Protein AF-A0A941GWK2-F1 (afdb_monomer_lite)

pLDDT: mean 83.43, std 11.38, range [41.0, 96.5]

Radius of gyration: 21.98 Å; chains: 1; bounding box: 44×28×57 Å

Structure (mmCIF, N/CA/C/O backbone):
data_AF-A0A941GWK2-F1
#
_entry.id   AF-A0A941GWK2-F1
#
loop_
_atom_site.group_PDB
_atom_site.id
_atom_site.type_symbol
_atom_site.label_atom_id
_atom_site.label_alt_id
_atom_site.label_comp_id
_atom_site.label_asym_id
_atom_site.label_entity_id
_atom_site.label_seq_id
_atom_site.pdbx_PDB_ins_code
_atom_site.Cartn_x
_atom_site.Cartn_y
_atom_site.Cartn_z
_atom_site.occupancy
_atom_site.B_iso_or_equiv
_atom_site.auth_seq_id
_atom_site.auth_comp_id
_atom_site.auth_asym_id
_atom_site.auth_atom_id
_atom_site.pdbx_PDB_model_num
ATOM 1 N N . MET A 1 1 ? -24.024 -21.552 17.563 1.00 53.22 1 MET A N 1
ATOM 2 C CA . MET A 1 1 ? -23.384 -20.245 17.822 1.00 53.22 1 MET A CA 1
ATOM 3 C C . MET A 1 1 ? -24.122 -19.228 16.971 1.00 53.22 1 MET A C 1
ATOM 5 O O . MET A 1 1 ? -24.091 -19.395 15.758 1.00 53.22 1 MET A O 1
ATOM 9 N N . PRO A 1 2 ? -24.876 -18.284 17.553 1.00 72.44 2 PRO A N 1
ATOM 10 C CA . PRO A 1 2 ? -25.559 -17.266 16.762 1.00 72.44 2 PRO A CA 1
ATOM 11 C C . PRO A 1 2 ? -24.524 -16.424 16.004 1.00 72.44 2 PRO A C 1
ATOM 13 O O . PRO A 1 2 ? -23.516 -16.010 16.575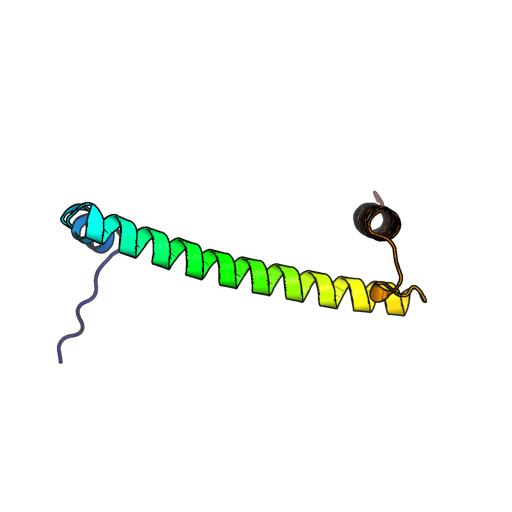 1.00 72.44 2 PRO A O 1
ATOM 16 N N . THR A 1 3 ? -24.749 -16.223 14.709 1.00 75.31 3 THR A N 1
ATOM 17 C CA . THR A 1 3 ? -23.887 -15.410 13.848 1.00 75.31 3 THR A CA 1
ATOM 18 C C . THR A 1 3 ? -24.314 -13.957 13.998 1.00 75.31 3 THR A C 1
ATOM 20 O O . THR A 1 3 ? -25.446 -13.601 13.672 1.00 75.31 3 THR A O 1
ATOM 23 N N . LEU A 1 4 ? -23.433 -13.117 14.538 1.00 82.50 4 LEU A N 1
ATOM 24 C CA . LEU A 1 4 ? -23.681 -11.683 14.606 1.00 82.50 4 LEU A CA 1
ATOM 25 C C . LEU A 1 4 ? -23.444 -11.093 13.214 1.00 82.50 4 LEU A C 1
ATOM 27 O O . LEU A 1 4 ? -22.323 -11.127 12.711 1.00 82.50 4 LEU A O 1
ATOM 31 N N . THR A 1 5 ? -24.501 -10.569 12.598 1.00 85.88 5 THR A N 1
ATOM 32 C CA . THR A 1 5 ? -24.411 -9.881 11.305 1.00 85.88 5 THR A CA 1
ATOM 33 C C . THR A 1 5 ? -24.465 -8.388 11.579 1.00 85.88 5 THR A C 1
ATOM 35 O O . THR A 1 5 ? -25.484 -7.897 12.059 1.00 85.88 5 THR A O 1
ATOM 38 N N . LEU A 1 6 ? -23.360 -7.689 11.331 1.00 90.12 6 LEU A N 1
ATOM 39 C CA . LEU A 1 6 ? -23.280 -6.236 11.461 1.00 90.12 6 LEU A CA 1
ATOM 40 C C . LEU A 1 6 ? -23.340 -5.609 10.073 1.00 90.12 6 LEU A C 1
ATOM 42 O O . LEU A 1 6 ? -22.690 -6.095 9.145 1.00 90.12 6 LEU A O 1
ATOM 46 N N . ASN A 1 7 ? -24.112 -4.536 9.938 1.00 92.12 7 ASN A N 1
ATOM 47 C CA . ASN A 1 7 ? -24.074 -3.695 8.749 1.00 92.12 7 ASN A CA 1
ATOM 48 C C . ASN A 1 7 ? -22.925 -2.673 8.841 1.00 92.12 7 ASN A C 1
ATOM 50 O O . ASN A 1 7 ? -22.286 -2.514 9.883 1.00 92.12 7 ASN A O 1
ATOM 54 N N . GLU A 1 8 ? -22.653 -1.986 7.735 1.00 91.38 8 GLU A N 1
ATOM 55 C CA . GLU A 1 8 ? -21.561 -1.014 7.643 1.00 91.38 8 GLU A CA 1
ATOM 56 C C . GLU A 1 8 ? -21.687 0.110 8.685 1.00 91.38 8 GLU A C 1
ATOM 58 O O . GLU A 1 8 ? -20.733 0.393 9.409 1.00 91.38 8 GLU A O 1
ATOM 63 N N . GLU A 1 9 ? -22.879 0.688 8.838 1.00 93.62 9 GLU A N 1
ATOM 64 C CA . GLU A 1 9 ? -23.145 1.772 9.795 1.00 93.62 9 GLU A CA 1
ATOM 65 C C . GLU A 1 9 ? -22.869 1.351 11.246 1.00 93.62 9 GLU A C 1
ATOM 67 O O . GLU A 1 9 ? -22.292 2.111 12.030 1.00 93.62 9 GLU A O 1
ATOM 72 N N . GLN A 1 10 ? -23.228 0.118 11.606 1.00 93.94 10 GLN A N 1
ATOM 73 C CA . GLN A 1 10 ? -22.967 -0.457 12.924 1.00 93.94 10 GLN A CA 1
ATOM 74 C C . GLN A 1 10 ? -21.467 -0.641 13.162 1.00 93.94 10 GLN A C 1
ATOM 76 O O . GLN A 1 10 ? -20.988 -0.361 14.258 1.00 93.94 10 GLN A O 1
ATOM 81 N N . VAL A 1 11 ? -20.708 -1.057 12.145 1.00 93.12 11 VAL A N 1
ATOM 82 C CA . VAL A 1 11 ? -19.246 -1.186 12.248 1.00 93.12 11 VAL A CA 1
ATOM 83 C C . VAL A 1 11 ? -18.593 0.181 12.463 1.00 93.12 11 VAL A C 1
ATOM 85 O O . VAL A 1 11 ? -17.772 0.323 13.368 1.00 93.12 11 VAL A O 1
ATOM 88 N N . PHE A 1 12 ? -18.986 1.206 11.703 1.00 93.25 12 PHE A N 1
ATOM 89 C CA . PHE A 1 12 ? -18.454 2.561 11.888 1.00 93.25 12 PHE A CA 1
ATOM 90 C C . PHE A 1 12 ? -18.810 3.154 13.250 1.00 93.25 12 PHE A C 1
ATOM 92 O O . PHE A 1 12 ? -17.946 3.734 13.907 1.00 93.25 12 PHE A O 1
ATOM 99 N N . SER A 1 13 ? -20.045 2.952 13.708 1.00 93.75 13 SER A N 1
ATOM 100 C CA . SER A 1 13 ? -20.484 3.405 15.032 1.00 93.75 13 SER A CA 1
ATOM 101 C C . SER A 1 13 ? -19.643 2.784 16.150 1.00 93.75 13 SER A C 1
ATOM 103 O O . SER A 1 13 ? -19.291 3.467 17.108 1.00 93.75 13 SER A O 1
ATOM 105 N N . LEU A 1 14 ? -19.267 1.506 16.019 1.00 94.19 14 LEU A N 1
ATOM 106 C CA . LEU A 1 14 ? -18.387 0.839 16.981 1.00 94.19 14 LEU A CA 1
ATOM 107 C C . LEU A 1 14 ? -16.970 1.418 16.958 1.00 94.19 14 LEU A C 1
ATOM 109 O O . LEU A 1 14 ? -16.391 1.634 18.017 1.00 94.19 14 LEU A O 1
ATOM 113 N N . ILE A 1 15 ? -16.422 1.709 15.775 1.00 93.62 15 ILE A N 1
ATOM 114 C CA . ILE A 1 15 ? -15.085 2.309 15.643 1.00 93.62 15 ILE A CA 1
ATOM 115 C C . ILE A 1 15 ? -15.049 3.702 16.287 1.00 93.62 15 ILE A C 1
ATOM 117 O O . ILE A 1 15 ? -14.099 4.026 16.997 1.00 93.62 15 ILE A O 1
ATOM 121 N N . GLN A 1 16 ? -16.099 4.506 16.100 1.00 93.50 16 GLN A N 1
ATOM 122 C CA . GLN A 1 16 ? -16.200 5.849 16.685 1.00 93.50 16 GLN A CA 1
ATOM 123 C C . GLN A 1 16 ? -16.224 5.851 18.219 1.00 93.50 16 GLN A C 1
ATOM 125 O O . GLN A 1 16 ? -15.811 6.833 18.830 1.00 93.50 16 GLN A O 1
ATOM 130 N N . GLN A 1 17 ? -16.683 4.766 18.845 1.00 95.06 17 GLN A N 1
ATOM 131 C CA . GLN A 1 17 ? -16.723 4.625 20.305 1.00 95.06 17 GLN A CA 1
ATOM 132 C C . GLN A 1 17 ? -15.370 4.238 20.920 1.00 95.06 17 GLN A C 1
ATOM 134 O O . GLN A 1 17 ? -15.226 4.261 22.143 1.00 95.06 17 GLN A O 1
ATOM 139 N N . LEU A 1 18 ? -14.385 3.863 20.102 1.00 95.44 18 LEU A N 1
ATOM 140 C CA . LEU A 1 18 ? -13.057 3.478 20.573 1.00 95.44 18 LEU A CA 1
ATOM 141 C C . LEU A 1 18 ? -12.243 4.688 21.039 1.00 95.44 18 LEU A C 1
ATOM 143 O O . LEU A 1 18 ? -12.491 5.822 20.628 1.00 95.44 18 LEU A O 1
ATOM 147 N N . SER A 1 19 ? -11.221 4.435 21.860 1.00 96.50 19 SER A N 1
ATOM 148 C CA . SER A 1 19 ? -10.261 5.482 22.214 1.00 96.50 19 SER A CA 1
ATOM 149 C C . SER A 1 19 ? -9.451 5.928 20.984 1.00 96.50 19 SER A C 1
ATOM 151 O O . SER A 1 19 ? -9.269 5.134 20.055 1.00 96.50 19 SER A O 1
ATOM 153 N N . PRO A 1 20 ? -8.895 7.156 20.975 1.00 94.38 20 PRO A N 1
ATOM 154 C CA . PRO A 1 20 ? -8.065 7.630 19.865 1.00 94.38 20 PRO A CA 1
ATOM 155 C C . PRO A 1 20 ? -6.919 6.668 19.513 1.00 94.38 20 PRO A C 1
ATOM 157 O O . PRO A 1 20 ? -6.731 6.327 18.353 1.00 94.38 20 PRO A O 1
ATOM 160 N N . GLU A 1 21 ? -6.235 6.112 20.519 1.00 95.56 21 GLU A N 1
ATOM 161 C CA . GLU A 1 21 ? -5.136 5.157 20.310 1.00 95.56 21 GLU A CA 1
ATOM 162 C C . GLU A 1 21 ? -5.595 3.859 19.616 1.00 95.56 21 GLU A C 1
ATOM 164 O O . GLU A 1 21 ? -4.860 3.244 18.841 1.00 95.56 21 GLU A O 1
ATOM 169 N N . GLN A 1 22 ? -6.820 3.408 19.891 1.00 94.38 22 GLN A N 1
ATOM 170 C CA . GLN A 1 22 ? -7.396 2.234 19.235 1.00 94.38 22 GLN A CA 1
ATOM 171 C C . GLN A 1 22 ? -7.833 2.544 17.800 1.00 94.38 22 GLN A C 1
ATOM 173 O O . GLN A 1 22 ? -7.653 1.702 16.919 1.00 94.38 22 GLN A O 1
ATOM 178 N N . GLN A 1 23 ? -8.360 3.745 17.552 1.00 94.19 23 GLN A N 1
ATOM 179 C CA . GLN A 1 23 ? -8.681 4.207 16.201 1.00 94.19 23 GLN A CA 1
ATOM 180 C C . GLN A 1 23 ? -7.415 4.311 15.341 1.00 94.19 23 GLN A C 1
ATOM 182 O O . GLN A 1 23 ? -7.415 3.817 14.214 1.00 94.19 23 GLN A O 1
ATOM 187 N N . ASP A 1 24 ? -6.316 4.830 15.895 1.00 94.75 24 ASP A N 1
ATOM 188 C CA . ASP A 1 24 ? -5.021 4.911 15.210 1.00 94.75 24 ASP A CA 1
ATOM 189 C C . ASP A 1 24 ? -4.497 3.528 14.806 1.00 94.75 24 ASP A C 1
ATOM 191 O O . ASP A 1 24 ? -4.040 3.335 13.679 1.00 94.75 24 ASP A O 1
ATOM 195 N N . LYS A 1 25 ? -4.624 2.525 15.684 1.00 95.25 25 LYS A N 1
ATOM 196 C CA . L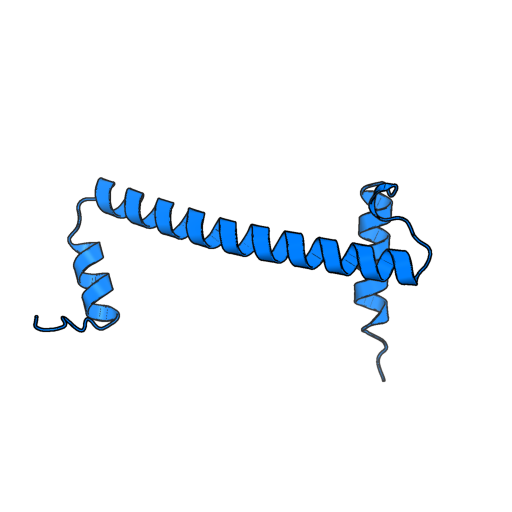YS A 1 25 ? -4.240 1.136 15.370 1.00 95.25 25 LYS A CA 1
ATOM 197 C C . LYS A 1 25 ? -5.076 0.550 14.232 1.00 95.25 25 LYS A C 1
ATOM 199 O O . LYS A 1 25 ? -4.533 -0.123 13.356 1.00 95.25 25 LYS A O 1
ATOM 204 N N . ILE A 1 26 ? -6.386 0.805 14.219 1.00 94.38 26 ILE A N 1
ATOM 205 C CA . ILE A 1 26 ? -7.266 0.369 13.122 1.00 94.38 26 ILE A CA 1
ATOM 206 C C . ILE A 1 26 ? -6.879 1.074 11.823 1.00 94.38 26 ILE A C 1
ATOM 208 O O . ILE A 1 26 ? -6.800 0.432 10.776 1.00 94.38 26 ILE A O 1
ATOM 212 N N . PHE A 1 27 ? -6.602 2.373 11.881 1.00 93.19 27 PHE A N 1
ATOM 213 C CA . PHE A 1 27 ? -6.192 3.144 10.718 1.00 93.19 27 PHE A CA 1
ATOM 214 C C . PHE A 1 27 ? -4.867 2.638 10.132 1.00 93.19 27 PHE A C 1
ATOM 216 O O . PHE A 1 27 ? -4.798 2.375 8.931 1.00 93.19 27 PHE A O 1
ATOM 223 N N . GLN A 1 28 ? -3.855 2.398 10.971 1.00 92.50 28 GLN A N 1
ATOM 224 C CA . GLN A 1 28 ? -2.586 1.789 10.554 1.00 92.50 28 GLN A CA 1
ATOM 225 C C . GLN A 1 28 ? -2.799 0.424 9.892 1.00 92.50 28 GLN A C 1
ATOM 227 O O . GLN A 1 28 ? -2.289 0.177 8.802 1.00 92.50 28 GLN A O 1
ATOM 232 N N . PHE A 1 29 ? -3.628 -0.436 10.488 1.00 92.06 29 PHE A N 1
ATOM 233 C CA . PHE A 1 29 ? -3.958 -1.737 9.906 1.00 92.06 29 PHE A CA 1
ATOM 234 C C . PHE A 1 29 ? -4.614 -1.620 8.517 1.00 92.06 29 PHE A C 1
ATOM 236 O O . PHE A 1 29 ? -4.290 -2.377 7.596 1.00 92.06 29 PHE A O 1
ATOM 243 N N . LEU A 1 30 ? -5.538 -0.670 8.341 1.00 91.12 30 LEU A N 1
ATOM 244 C CA . LEU A 1 30 ? -6.192 -0.429 7.053 1.00 91.12 30 LEU A CA 1
ATOM 245 C C . LEU A 1 30 ? -5.208 0.106 6.005 1.00 91.12 30 LEU A C 1
ATOM 247 O O . LEU A 1 30 ? -5.258 -0.340 4.854 1.00 91.12 30 LEU A O 1
ATOM 251 N N . LEU A 1 31 ? -4.295 0.997 6.402 1.00 86.81 31 LEU A N 1
ATOM 252 C CA . LEU A 1 31 ? -3.226 1.505 5.541 1.00 86.81 31 LEU A CA 1
ATOM 253 C C . LEU A 1 31 ? -2.294 0.384 5.076 1.00 86.81 31 LEU A C 1
ATOM 255 O O . LEU A 1 31 ? -2.086 0.235 3.875 1.00 86.81 31 LEU A O 1
ATOM 259 N N . GLU A 1 32 ? -1.801 -0.462 5.981 1.00 86.44 32 GLU A N 1
ATOM 260 C CA . GLU A 1 32 ? -0.933 -1.594 5.626 1.00 86.44 32 GLU A CA 1
ATOM 261 C C . GLU A 1 32 ? -1.621 -2.570 4.665 1.00 86.44 32 GLU A C 1
ATOM 263 O O . GLU A 1 32 ? -1.023 -3.070 3.707 1.00 86.44 32 GLU A O 1
ATOM 268 N N . LYS A 1 33 ? -2.912 -2.839 4.885 1.00 83.31 33 LYS A N 1
ATOM 269 C CA . LYS A 1 33 ? -3.702 -3.694 3.993 1.00 83.31 33 LYS A CA 1
ATOM 270 C C . LYS A 1 33 ? -3.831 -3.078 2.598 1.00 83.31 33 LYS A C 1
ATOM 272 O O . LYS A 1 33 ? -3.779 -3.802 1.600 1.00 83.31 33 LYS A O 1
ATOM 277 N N . GLN A 1 34 ? -3.995 -1.760 2.518 1.00 80.19 34 GLN A N 1
ATOM 278 C CA . GLN A 1 34 ? -4.036 -1.044 1.249 1.00 80.19 34 GLN A CA 1
ATOM 279 C C . GLN A 1 34 ? -2.663 -1.041 0.568 1.00 80.19 34 GLN A C 1
ATOM 281 O O . GLN A 1 34 ? -2.589 -1.305 -0.630 1.00 80.19 34 GLN A O 1
ATOM 286 N N . GLN A 1 35 ? -1.583 -0.831 1.319 1.00 75.38 35 GLN A N 1
ATOM 287 C CA . GLN A 1 35 ? -0.218 -0.874 0.805 1.00 75.38 35 GLN A CA 1
ATOM 288 C C . GLN A 1 35 ? 0.120 -2.246 0.215 1.00 75.38 35 GLN A C 1
ATOM 290 O O . GLN A 1 35 ? 0.583 -2.311 -0.916 1.00 75.38 35 GLN A O 1
ATOM 295 N N . LYS A 1 36 ? -0.221 -3.352 0.888 1.00 73.75 36 LYS A N 1
ATOM 296 C CA . LYS A 1 36 ? -0.044 -4.705 0.323 1.00 73.75 36 LYS A CA 1
ATOM 297 C C . LYS A 1 36 ? -0.796 -4.894 -0.993 1.00 73.75 36 LYS A C 1
ATOM 299 O O . LYS A 1 36 ? -0.311 -5.566 -1.905 1.00 73.75 36 LYS A O 1
ATOM 304 N N . LYS A 1 37 ? -1.987 -4.298 -1.119 1.00 75.62 37 LYS A N 1
ATOM 305 C CA . LYS A 1 37 ? -2.748 -4.304 -2.375 1.00 75.62 37 LYS A CA 1
ATOM 306 C C . LYS A 1 37 ? -2.024 -3.496 -3.455 1.00 75.62 37 LYS A C 1
ATOM 308 O O . LYS A 1 37 ? -1.933 -3.976 -4.580 1.00 75.62 37 LYS A O 1
ATOM 313 N N . TRP A 1 38 ? -1.491 -2.323 -3.118 1.00 71.50 38 TRP A N 1
ATOM 314 C CA . TRP A 1 38 ? -0.692 -1.499 -4.028 1.00 71.50 38 TRP A CA 1
ATOM 315 C C . TRP A 1 38 ? 0.602 -2.183 -4.461 1.00 71.50 38 TRP A C 1
ATOM 317 O O . TRP A 1 38 ? 0.864 -2.237 -5.653 1.00 71.50 38 TRP A O 1
ATOM 327 N N . GLU A 1 39 ? 1.357 -2.780 -3.542 1.00 71.88 39 GLU A N 1
ATOM 328 C CA . GLU A 1 39 ? 2.560 -3.564 -3.849 1.00 71.88 39 GLU A CA 1
ATOM 329 C C . GLU A 1 39 ? 2.231 -4.739 -4.771 1.00 71.88 39 GLU A C 1
ATOM 331 O O . GLU A 1 39 ? 2.918 -4.962 -5.762 1.00 71.88 39 GLU A O 1
ATOM 336 N N . THR A 1 40 ? 1.124 -5.443 -4.515 1.00 74.19 40 THR A N 1
ATOM 337 C CA . THR A 1 40 ? 0.655 -6.523 -5.396 1.00 74.19 40 THR A CA 1
ATOM 338 C C . THR A 1 40 ? 0.305 -6.000 -6.792 1.00 74.19 40 THR A C 1
ATOM 340 O O . THR A 1 40 ? 0.600 -6.655 -7.790 1.00 74.19 40 THR A O 1
ATOM 343 N N . LEU A 1 41 ? -0.347 -4.838 -6.888 1.00 71.94 41 LEU A N 1
ATOM 344 C CA . LEU A 1 41 ? -0.689 -4.211 -8.167 1.00 71.94 41 LEU A CA 1
ATOM 345 C C . LEU A 1 41 ? 0.562 -3.723 -8.908 1.00 71.94 41 LEU A C 1
ATOM 347 O O . LEU A 1 41 ? 0.673 -3.959 -10.107 1.00 71.94 41 LEU A O 1
ATOM 351 N N . ALA A 1 42 ? 1.517 -3.121 -8.201 1.00 74.19 42 ALA A N 1
ATOM 352 C CA . ALA A 1 42 ? 2.786 -2.659 -8.749 1.00 74.19 42 ALA A CA 1
ATOM 353 C C . ALA A 1 42 ? 3.639 -3.830 -9.258 1.00 74.19 42 ALA A C 1
ATOM 355 O O . ALA A 1 42 ? 4.111 -3.790 -10.389 1.00 74.19 42 ALA A O 1
ATOM 356 N N . GLN A 1 43 ? 3.756 -4.915 -8.486 1.00 77.25 43 GLN A N 1
ATOM 357 C CA . GLN A 1 43 ? 4.448 -6.139 -8.908 1.00 77.25 43 GLN A CA 1
ATOM 358 C C . GLN A 1 43 ? 3.787 -6.768 -10.138 1.00 77.25 43 GLN A C 1
ATOM 360 O O . GLN A 1 43 ? 4.474 -7.167 -11.076 1.00 77.25 43 GLN A O 1
ATOM 365 N N . LYS A 1 44 ? 2.448 -6.827 -10.173 1.00 73.88 44 LYS A N 1
ATOM 366 C CA . LYS A 1 44 ? 1.710 -7.301 -11.354 1.00 73.88 44 LYS A CA 1
ATOM 367 C C . LYS A 1 44 ? 1.963 -6.420 -12.578 1.00 73.88 44 LYS A C 1
ATOM 369 O O . LYS A 1 44 ? 2.203 -6.959 -13.655 1.00 73.88 44 LYS A O 1
ATOM 374 N N . GLY A 1 45 ? 1.946 -5.098 -12.407 1.00 76.38 45 GLY A N 1
ATOM 375 C CA . GLY A 1 45 ? 2.262 -4.141 -13.467 1.00 76.38 45 GLY A CA 1
ATOM 376 C C . GLY A 1 45 ? 3.688 -4.316 -13.986 1.00 76.38 45 GLY A C 1
ATOM 377 O O . GLY A 1 45 ? 3.898 -4.420 -15.189 1.00 76.38 45 GLY A O 1
ATOM 378 N N . GLN A 1 46 ? 4.662 -4.466 -13.088 1.00 80.62 46 GLN A N 1
ATOM 379 C CA . GLN A 1 46 ? 6.058 -4.692 -13.454 1.00 80.62 46 GLN A CA 1
ATOM 380 C C . GLN A 1 46 ? 6.252 -5.998 -14.235 1.00 80.62 46 GLN A C 1
ATOM 382 O O . GLN A 1 46 ? 6.924 -5.991 -15.263 1.00 80.62 46 GLN A O 1
ATOM 387 N N . LEU A 1 47 ? 5.641 -7.106 -13.799 1.00 83.75 47 LEU A N 1
ATOM 388 C CA . LEU A 1 47 ? 5.704 -8.383 -14.524 1.00 83.75 47 LEU A CA 1
ATOM 389 C C . LEU A 1 47 ? 5.100 -8.273 -15.932 1.00 83.75 47 LEU A C 1
ATOM 391 O O . LEU A 1 47 ? 5.630 -8.844 -16.885 1.00 83.75 47 LEU A O 1
ATOM 395 N N . GLN A 1 48 ? 4.005 -7.525 -16.080 1.00 82.62 48 GLN A N 1
ATOM 396 C CA . GLN A 1 48 ? 3.380 -7.284 -17.379 1.00 82.62 48 GLN A CA 1
ATOM 397 C C . GLN A 1 48 ? 4.281 -6.444 -18.293 1.00 82.62 48 GLN A C 1
ATOM 399 O O . GLN A 1 48 ? 4.473 -6.802 -19.453 1.00 82.62 48 GLN A O 1
ATOM 404 N N . ILE A 1 49 ? 4.886 -5.377 -17.769 1.00 83.81 49 ILE A N 1
ATOM 405 C CA . ILE A 1 49 ? 5.814 -4.522 -18.517 1.00 83.81 49 IL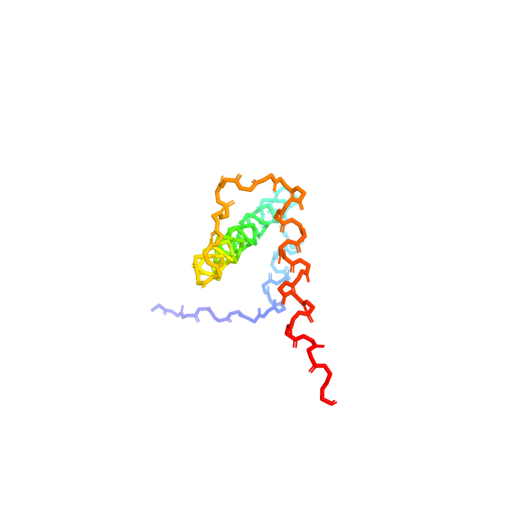E A CA 1
ATOM 406 C C . ILE A 1 49 ? 7.065 -5.308 -18.936 1.00 83.81 49 ILE A C 1
ATOM 408 O O . ILE A 1 49 ? 7.491 -5.207 -20.084 1.00 83.81 49 ILE A O 1
ATOM 412 N N . GLN A 1 50 ? 7.616 -6.153 -18.058 1.00 86.31 50 GLN A N 1
ATOM 413 C CA . GLN A 1 50 ? 8.734 -7.042 -18.392 1.00 86.31 50 GLN A CA 1
ATOM 414 C C . GLN A 1 50 ? 8.386 -7.992 -19.543 1.00 86.31 50 GLN A C 1
ATOM 416 O O . GLN A 1 50 ? 9.197 -8.176 -20.451 1.00 86.31 50 GLN A O 1
ATOM 421 N N . LYS A 1 51 ? 7.177 -8.565 -19.536 1.00 86.25 51 LYS A N 1
ATOM 422 C CA . LYS A 1 51 ? 6.700 -9.435 -20.616 1.00 86.25 51 LYS A CA 1
ATOM 423 C C . LYS A 1 51 ? 6.594 -8.682 -21.947 1.00 86.25 51 LYS A C 1
ATOM 425 O O . LYS A 1 51 ? 7.110 -9.159 -22.952 1.00 86.25 51 LYS A O 1
ATOM 430 N N . ILE A 1 52 ? 5.992 -7.492 -21.947 1.00 85.62 52 ILE A N 1
ATOM 431 C CA . ILE A 1 52 ? 5.845 -6.662 -23.155 1.00 85.62 52 ILE A CA 1
ATOM 432 C C . ILE A 1 52 ? 7.216 -6.202 -23.675 1.00 85.62 52 ILE A C 1
ATOM 434 O O . ILE A 1 52 ? 7.459 -6.192 -24.881 1.00 85.62 52 ILE A O 1
ATOM 438 N N . ALA A 1 53 ? 8.148 -5.864 -22.778 1.00 86.56 53 ALA A N 1
ATOM 439 C CA . ALA A 1 53 ? 9.518 -5.530 -23.151 1.00 86.56 53 ALA A CA 1
ATOM 440 C C . ALA A 1 53 ? 10.205 -6.715 -23.847 1.00 86.56 53 ALA A C 1
ATOM 442 O O . ALA A 1 53 ? 10.771 -6.531 -24.923 1.00 86.56 53 ALA A O 1
ATOM 443 N N . GLN A 1 54 ? 10.083 -7.932 -23.302 1.00 87.50 54 GLN A N 1
ATOM 444 C CA . GLN A 1 54 ? 10.608 -9.148 -23.936 1.00 87.50 54 GLN A CA 1
ATOM 445 C C . GLN A 1 54 ? 9.988 -9.402 -25.316 1.00 87.50 54 GLN A C 1
ATOM 447 O O . GLN A 1 54 ? 10.722 -9.689 -26.259 1.00 87.50 54 GLN A O 1
ATOM 452 N N . GLU A 1 55 ? 8.669 -9.242 -25.462 1.00 87.25 55 GLU A N 1
ATOM 453 C CA . GLU A 1 55 ? 7.970 -9.354 -26.754 1.00 87.25 55 GLU A CA 1
ATOM 454 C C . GLU A 1 55 ? 8.497 -8.338 -27.786 1.00 87.25 55 GLU A C 1
ATOM 456 O O . GLU A 1 55 ? 8.598 -8.648 -28.973 1.00 87.25 55 GLU A O 1
ATOM 461 N N . LYS A 1 56 ? 8.917 -7.150 -27.333 1.00 85.06 56 LYS A N 1
ATOM 462 C CA . LYS A 1 56 ? 9.547 -6.100 -28.151 1.00 85.06 56 LYS A CA 1
ATOM 463 C C . LYS A 1 56 ? 11.083 -6.213 -28.239 1.00 85.06 56 LYS A C 1
ATOM 465 O O . LYS A 1 56 ? 11.729 -5.269 -28.689 1.00 85.06 56 LYS A O 1
ATOM 470 N N . ASN A 1 57 ? 11.682 -7.341 -27.834 1.00 87.94 57 ASN A N 1
ATOM 471 C CA . ASN A 1 57 ? 13.139 -7.574 -27.778 1.00 87.94 57 ASN A CA 1
ATOM 472 C C . ASN A 1 57 ? 13.928 -6.543 -26.940 1.00 87.94 57 ASN A C 1
ATOM 474 O O . ASN A 1 57 ? 15.121 -6.324 -27.155 1.00 87.94 57 ASN A O 1
ATOM 478 N N . LYS A 1 58 ? 13.270 -5.910 -25.969 1.00 84.31 58 LYS A N 1
ATOM 479 C CA . LYS A 1 58 ? 13.846 -4.951 -25.024 1.00 84.31 58 LYS A CA 1
ATOM 480 C C . LYS A 1 58 ? 14.049 -5.611 -23.650 1.00 84.31 58 LYS A C 1
ATOM 482 O O . LYS A 1 58 ? 13.268 -6.463 -23.232 1.00 84.31 58 LYS A O 1
ATOM 487 N N . ASN A 1 59 ? 15.101 -5.223 -22.923 1.00 86.31 59 ASN A N 1
ATOM 488 C CA . ASN A 1 59 ? 15.386 -5.753 -21.583 1.00 86.31 59 ASN A CA 1
ATOM 489 C C . ASN A 1 59 ? 15.097 -4.705 -20.500 1.00 86.31 59 ASN A C 1
ATOM 491 O O . ASN A 1 59 ? 15.943 -3.863 -20.213 1.00 86.31 59 ASN A O 1
ATOM 495 N N . TRP A 1 60 ? 13.923 -4.817 -19.875 1.00 84.31 60 TRP A N 1
ATOM 496 C CA . TRP A 1 60 ? 13.453 -3.925 -18.808 1.00 84.31 60 TRP A CA 1
ATOM 497 C C . TRP A 1 60 ? 14.419 -3.799 -17.617 1.00 84.31 60 TRP A C 1
ATOM 499 O O . TRP A 1 60 ? 14.543 -2.729 -17.031 1.00 84.31 60 TRP A O 1
ATOM 509 N N . GLU A 1 61 ? 15.128 -4.870 -17.248 1.00 85.00 61 GLU A N 1
ATOM 510 C CA . GLU A 1 61 ? 16.044 -4.857 -16.094 1.00 85.00 61 GLU A CA 1
ATOM 511 C C . GLU A 1 61 ? 17.354 -4.119 -16.376 1.00 85.00 61 GLU A C 1
ATOM 513 O O . GLU A 1 61 ? 18.047 -3.719 -15.444 1.00 85.00 61 GLU A O 1
ATOM 518 N N . LYS A 1 62 ? 17.699 -3.946 -17.656 1.00 88.62 62 LYS A N 1
ATOM 519 C CA . LYS A 1 62 ? 18.913 -3.241 -18.085 1.00 88.62 62 LYS A CA 1
ATOM 520 C C . LYS A 1 62 ? 18.665 -1.785 -18.476 1.00 88.62 62 LYS A C 1
ATOM 522 O O . LYS A 1 62 ? 19.639 -1.087 -18.732 1.00 88.62 62 LYS A O 1
ATOM 527 N N . MET A 1 63 ? 17.405 -1.359 -18.532 1.00 88.19 63 MET A N 1
ATOM 528 C CA . MET A 1 63 ? 17.039 0.020 -18.841 1.00 88.19 63 MET A CA 1
ATOM 529 C C . MET A 1 63 ? 17.342 0.947 -17.665 1.00 88.19 63 MET A C 1
ATOM 531 O O . MET A 1 63 ? 17.123 0.582 -16.504 1.00 88.19 63 MET A O 1
ATOM 535 N N . THR A 1 64 ? 17.795 2.159 -17.970 1.00 90.62 64 THR A N 1
ATOM 536 C CA . THR A 1 64 ? 17.814 3.267 -17.009 1.00 90.62 64 THR A CA 1
ATOM 537 C C . THR A 1 64 ? 16.385 3.691 -16.657 1.00 90.62 64 THR A C 1
ATOM 539 O O . THR A 1 64 ? 15.427 3.312 -17.329 1.00 90.62 64 THR A O 1
ATOM 542 N N . GLU A 1 65 ? 16.213 4.475 -15.591 1.00 82.44 65 GLU A N 1
ATOM 543 C CA . GLU A 1 65 ? 14.880 4.991 -15.240 1.00 82.44 65 GLU A CA 1
ATOM 544 C C . GLU A 1 65 ? 14.293 5.880 -16.349 1.00 82.44 65 GLU A C 1
ATOM 546 O O . GLU A 1 65 ? 13.114 5.756 -16.654 1.00 82.44 65 GLU A O 1
ATOM 551 N N . GLU A 1 66 ? 15.121 6.676 -17.028 1.00 87.31 66 GLU A N 1
ATOM 552 C CA . GLU A 1 66 ? 14.706 7.496 -18.177 1.00 87.31 66 GLU A CA 1
ATOM 553 C C . GLU A 1 66 ? 14.219 6.621 -19.350 1.00 87.31 66 GLU A C 1
ATOM 555 O O . GLU A 1 66 ? 13.131 6.828 -19.880 1.00 87.31 66 GLU A O 1
ATOM 560 N N . GLU A 1 67 ? 14.945 5.547 -19.683 1.00 86.56 67 GLU A N 1
ATOM 561 C CA . GLU A 1 67 ? 14.538 4.600 -20.734 1.00 86.56 67 GLU A CA 1
ATOM 562 C C . GLU A 1 67 ? 13.257 3.826 -20.379 1.00 86.56 67 GLU A C 1
ATOM 564 O O . GLU A 1 67 ? 12.483 3.449 -21.265 1.00 86.56 67 GLU A O 1
ATOM 569 N N . LYS A 1 68 ? 13.025 3.561 -19.087 1.00 88.12 68 LYS A N 1
ATOM 570 C CA . LYS A 1 68 ? 11.790 2.935 -18.598 1.00 88.12 68 LYS A CA 1
ATOM 571 C C . LYS A 1 68 ? 10.602 3.881 -18.711 1.00 88.12 68 LYS A C 1
ATOM 573 O O . LYS A 1 68 ? 9.528 3.431 -19.110 1.00 88.12 68 LYS A O 1
ATOM 578 N N . GLU A 1 69 ? 10.785 5.151 -18.354 1.00 86.00 69 GLU A N 1
ATOM 579 C CA . GLU A 1 69 ? 9.758 6.185 -18.492 1.00 86.00 69 GLU A CA 1
ATOM 580 C C . GLU A 1 69 ? 9.356 6.356 -19.956 1.00 86.00 69 GLU A C 1
ATOM 582 O O . GLU A 1 69 ? 8.168 6.255 -20.265 1.00 86.00 69 GLU A O 1
ATOM 587 N N . ASP A 1 70 ? 10.329 6.480 -20.861 1.00 87.00 70 ASP A N 1
ATOM 588 C CA . ASP A 1 70 ? 10.078 6.559 -22.303 1.00 87.00 70 ASP A CA 1
ATOM 589 C C . ASP A 1 70 ? 9.359 5.308 -22.825 1.00 87.00 70 ASP A C 1
ATOM 591 O O . ASP A 1 70 ? 8.380 5.408 -23.562 1.00 87.00 70 ASP A O 1
ATOM 595 N N . PHE A 1 71 ? 9.771 4.111 -22.392 1.00 87.12 71 PHE A N 1
ATOM 596 C CA . PHE A 1 71 ? 9.118 2.862 -22.794 1.00 87.12 71 PHE A CA 1
ATOM 597 C C . PHE A 1 71 ? 7.667 2.754 -22.307 1.00 87.12 71 PHE A C 1
ATOM 599 O O . PHE A 1 71 ? 6.800 2.292 -23.051 1.00 87.12 71 PHE A O 1
ATOM 606 N N . ILE A 1 72 ? 7.388 3.155 -21.062 1.00 85.75 72 ILE A N 1
ATOM 607 C CA . ILE A 1 72 ? 6.020 3.199 -20.530 1.00 85.75 72 ILE A CA 1
ATOM 608 C C . ILE A 1 72 ? 5.197 4.238 -21.294 1.00 85.75 72 ILE A C 1
ATOM 610 O O . ILE A 1 72 ? 4.038 3.977 -21.619 1.00 85.75 72 ILE A O 1
ATOM 614 N N . ASN A 1 73 ? 5.782 5.399 -21.582 1.00 85.56 73 ASN A N 1
ATOM 615 C CA . ASN A 1 73 ? 5.129 6.467 -22.321 1.00 85.56 73 ASN A CA 1
ATOM 616 C C . ASN A 1 73 ? 4.732 5.987 -23.726 1.00 85.56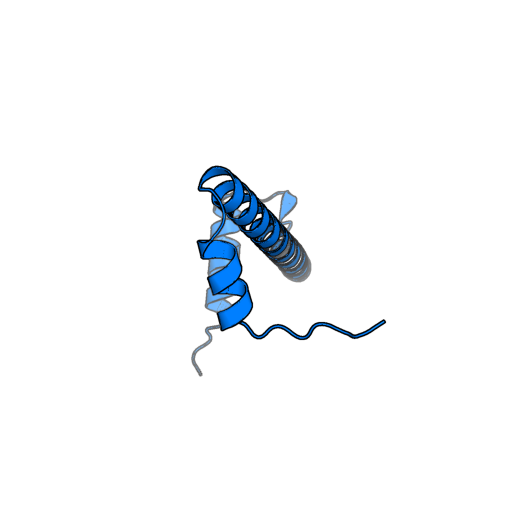 73 ASN A C 1
ATOM 618 O O . ASN A 1 73 ? 3.560 6.073 -24.094 1.00 85.56 73 ASN A O 1
ATOM 622 N N . ASP A 1 74 ? 5.668 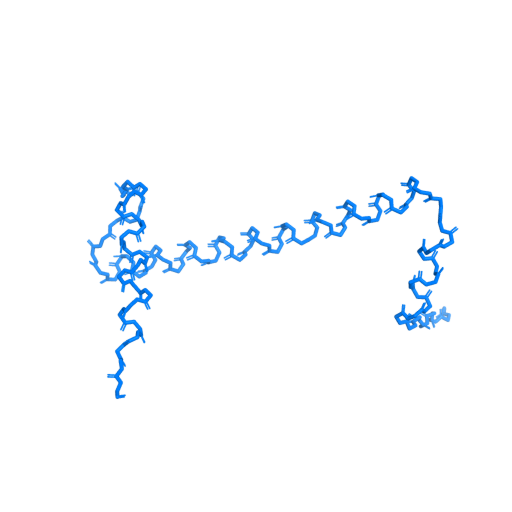5.372 -24.453 1.00 85.62 74 ASP A N 1
ATOM 623 C CA . ASP A 1 74 ? 5.416 4.738 -25.747 1.00 85.62 74 ASP A CA 1
ATOM 624 C C . ASP A 1 74 ? 4.290 3.702 -25.647 1.00 85.62 74 ASP A C 1
ATOM 626 O O . ASP A 1 74 ? 3.346 3.748 -26.428 1.00 85.62 74 ASP A O 1
ATOM 630 N N . LEU A 1 75 ? 4.324 2.812 -24.650 1.00 84.31 75 LEU A N 1
ATOM 631 C CA . LEU A 1 75 ? 3.302 1.778 -24.459 1.00 84.31 75 LEU A CA 1
ATOM 632 C C . LEU A 1 75 ? 1.896 2.367 -24.231 1.00 84.31 75 LEU A C 1
ATOM 634 O O . LEU A 1 75 ? 0.922 1.923 -24.834 1.00 84.31 75 LEU A O 1
ATOM 638 N N . ILE A 1 76 ? 1.787 3.390 -23.380 1.00 82.31 76 ILE A N 1
ATOM 639 C CA . ILE A 1 76 ? 0.522 4.073 -23.063 1.00 82.31 76 ILE A CA 1
ATOM 640 C C . ILE A 1 76 ? -0.024 4.854 -24.272 1.00 82.31 76 ILE A C 1
ATOM 642 O O . ILE A 1 76 ? -1.239 5.075 -24.385 1.00 82.31 76 ILE A O 1
ATOM 646 N N . HIS A 1 77 ? 0.860 5.333 -25.145 1.00 79.88 77 HIS A N 1
ATOM 647 C CA . HIS A 1 77 ? 0.496 6.093 -26.336 1.00 79.88 77 HIS A CA 1
ATOM 648 C C . HIS A 1 77 ? 0.280 5.215 -27.577 1.00 79.88 77 HIS A C 1
ATOM 650 O O . HIS A 1 77 ? -0.519 5.593 -28.432 1.00 79.88 77 HIS A O 1
ATOM 656 N N . GLU A 1 78 ? 0.884 4.028 -27.650 1.00 66.56 78 GLU A N 1
ATOM 657 C CA . GLU A 1 78 ? 0.618 3.014 -28.677 1.00 66.56 78 GLU A CA 1
ATOM 658 C C . GLU A 1 78 ? -0.816 2.456 -28.580 1.00 66.56 78 GLU A C 1
ATOM 660 O O . GLU A 1 78 ? -1.489 2.345 -29.604 1.00 66.56 78 GLU A O 1
ATOM 665 N N . ASP A 1 79 ? -1.334 2.191 -27.371 1.00 56.53 79 ASP A N 1
ATOM 666 C CA . ASP A 1 79 ? -2.731 1.752 -27.156 1.00 56.53 79 ASP A CA 1
ATOM 667 C C . ASP A 1 79 ? -3.763 2.854 -27.477 1.00 56.53 79 ASP A C 1
ATOM 669 O O . ASP A 1 79 ? -4.957 2.590 -27.633 1.00 56.53 79 ASP A O 1
ATOM 673 N N . ARG A 1 80 ? -3.307 4.107 -27.613 1.00 52.59 80 ARG A N 1
ATOM 674 C CA . ARG A 1 80 ? -4.100 5.261 -28.054 1.00 52.59 80 ARG A CA 1
ATOM 675 C C . ARG A 1 80 ? -3.969 5.516 -29.558 1.00 52.59 80 ARG A C 1
ATOM 677 O O . ARG A 1 80 ? -3.985 6.671 -29.986 1.00 52.59 80 ARG A O 1
ATOM 684 N N . GLN A 1 81 ? -3.894 4.473 -30.387 1.00 49.69 81 GLN A N 1
ATOM 685 C CA . GLN A 1 81 ? -4.239 4.635 -31.801 1.00 49.69 81 GLN A CA 1
ATOM 686 C C . GLN A 1 81 ? -5.714 5.050 -31.906 1.00 49.69 81 GLN A C 1
ATOM 688 O O . GLN A 1 81 ? -6.617 4.215 -31.898 1.00 49.69 81 GLN A O 1
ATOM 693 N N . CYS A 1 82 ? -5.946 6.365 -31.971 1.00 56.19 82 CYS A N 1
ATOM 694 C CA . CYS A 1 82 ? -7.200 6.958 -32.412 1.00 56.19 82 CYS A CA 1
ATOM 695 C C . CYS A 1 82 ? -7.622 6.272 -33.721 1.00 56.19 82 CYS A C 1
ATOM 697 O O . CYS A 1 82 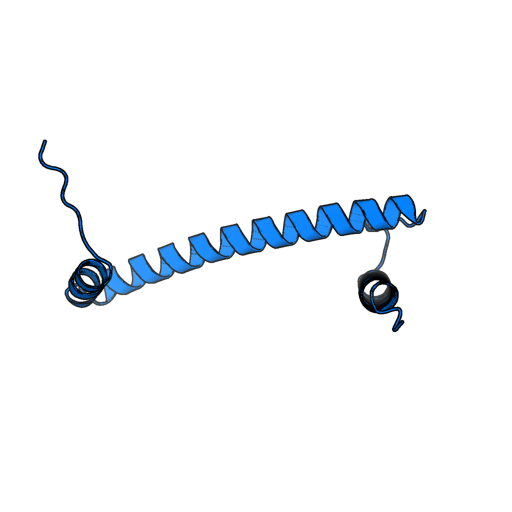? -6.940 6.431 -34.735 1.00 56.19 82 CYS A O 1
ATOM 699 N N . HIS A 1 83 ? -8.705 5.494 -33.674 1.00 41.00 83 HIS A N 1
ATOM 700 C CA . HIS A 1 83 ? -9.529 5.229 -34.854 1.00 41.00 83 HIS A CA 1
ATOM 701 C C . HIS A 1 83 ? -10.403 6.451 -35.134 1.00 41.00 83 HIS A C 1
ATOM 703 O O . HIS A 1 83 ? -10.906 7.043 -34.149 1.00 41.00 83 HIS A O 1
#

Sequence (83 aa):
MPTLTLNEEQVFSLIQQLSPEQQDKIFQFLLEKQQKKWETLAQKGQLQIQKIAQEKNKNWEKMTEEEKEDFINDLIHEDRQCH

Organism: NCBI:txid1521640

Foldseek 3Di:
DDDDDDDPVRVVVVLVPDDPVVVVVVVVVVVVVVVVVVVVVVVVVVVVLCVVCVVVVHHPVPDDPVRVVVSVVCVVVVVPPDD

Secondary structure (DSSP, 8-state):
-------HHHHHHHHHTS-HHHHHHHHHHHHHHHHHHHHHHHHHHHHHHHHHHHHTT--GGGS-HHHHHHHHHHHHHHTT---